Protein AF-A0A0C3NZZ1-F1 (afdb_monomer_lite)

pLDDT: mean 75.6, std 15.94, range [38.16, 94.38]

Organism: NCBI:txid870435

Foldseek 3Di:
DDDDLVVVVDQFPDWDWDFDDDPNDGDPDTDIDTDGDDDPDDDDPVVCVVCVVVVVVPDPPVCVVVVPPPPPPPPDDD

Secondary structure (DSSP, 8-state):
----HHHH-SS---EEEEEEEETTEEEEEEEEEE-PPP-S-----HHHHHTHHHHHHHS-HHHHTTSSSS--------

Sequence (78 aa):
VQHDCMAEGKNCKEMQHVPIQQEHVETTKMHPAVVHASTNAYLLNTHALHNYQLISAVIPKALHSQIGSSIVVDHHSL

Structure (mmCIF, N/CA/C/O backbone):
data_AF-A0A0C3NZZ1-F1
#
_entry.id   AF-A0A0C3NZZ1-F1
#
loop_
_atom_site.group_PDB
_atom_site.id
_atom_site.type_symbol
_atom_site.label_atom_id
_atom_site.label_alt_id
_atom_site.label_comp_id
_atom_site.label_asym_id
_atom_site.label_entity_id
_atom_site.label_seq_id
_atom_site.pdbx_PDB_ins_code
_atom_site.Cartn_x
_atom_site.Cartn_y
_atom_site.Cartn_z
_atom_site.occupancy
_atom_site.B_iso_or_equiv
_atom_site.auth_seq_id
_atom_site.auth_comp_id
_atom_site.auth_asym_id
_atom_site.auth_atom_id
_atom_site.pdbx_PDB_model_num
ATOM 1 N N . VAL A 1 1 ? 9.510 -12.920 -5.324 1.00 62.41 1 VAL A N 1
ATOM 2 C CA . VAL A 1 1 ? 10.727 -12.699 -4.507 1.00 62.41 1 VAL A CA 1
ATOM 3 C C . VAL A 1 1 ? 10.905 -11.203 -4.336 1.00 62.41 1 VAL A C 1
ATOM 5 O O . VAL A 1 1 ? 10.798 -10.487 -5.329 1.00 62.41 1 VAL A O 1
ATOM 8 N N . GLN A 1 2 ? 11.086 -10.737 -3.099 1.00 65.44 2 GLN A N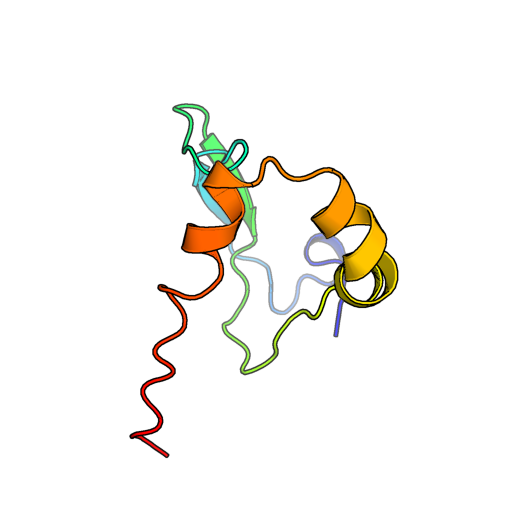 1
ATOM 9 C CA . GLN A 1 2 ? 11.418 -9.337 -2.830 1.00 65.44 2 GLN A CA 1
ATOM 10 C C . GLN A 1 2 ? 12.835 -9.075 -3.338 1.00 65.44 2 GLN A C 1
ATOM 12 O O . GLN A 1 2 ? 13.729 -9.878 -3.086 1.00 65.44 2 GLN A O 1
ATOM 17 N N . HIS A 1 3 ? 13.011 -7.996 -4.084 1.00 70.69 3 HIS A N 1
ATOM 18 C CA . HIS A 1 3 ? 14.271 -7.656 -4.725 1.00 70.69 3 HIS A CA 1
ATOM 19 C C . HIS A 1 3 ? 14.433 -6.139 -4.756 1.00 70.69 3 HIS A C 1
ATOM 21 O O . HIS A 1 3 ? 13.437 -5.408 -4.722 1.00 70.69 3 HIS A O 1
ATOM 27 N N . ASP A 1 4 ? 15.673 -5.664 -4.821 1.00 75.25 4 ASP A N 1
ATOM 28 C CA . ASP A 1 4 ? 15.923 -4.242 -5.034 1.00 75.25 4 ASP A CA 1
ATOM 29 C C . ASP A 1 4 ? 15.689 -3.929 -6.510 1.00 75.25 4 ASP A C 1
ATOM 31 O O . ASP A 1 4 ? 16.482 -4.251 -7.394 1.00 75.25 4 ASP A O 1
ATOM 35 N N . CYS A 1 5 ? 14.552 -3.302 -6.775 1.00 75.75 5 CYS A N 1
ATOM 36 C CA . CYS A 1 5 ? 14.104 -3.019 -8.125 1.00 75.75 5 CYS A CA 1
ATOM 37 C C . CYS A 1 5 ? 14.997 -1.987 -8.829 1.00 75.75 5 CYS A C 1
ATOM 39 O O . CYS A 1 5 ? 15.147 -2.056 -10.049 1.00 75.75 5 CYS A O 1
ATOM 41 N N . MET A 1 6 ? 15.634 -1.091 -8.067 1.00 71.69 6 MET A N 1
ATOM 42 C CA . MET A 1 6 ? 16.564 -0.090 -8.592 1.00 71.69 6 MET A CA 1
ATOM 43 C C . MET A 1 6 ? 17.939 -0.697 -8.888 1.00 71.69 6 MET A C 1
ATOM 45 O O . MET A 1 6 ? 18.580 -0.298 -9.860 1.00 71.69 6 MET A O 1
ATOM 49 N N . ALA A 1 7 ? 18.385 -1.674 -8.092 1.00 73.31 7 ALA A N 1
ATOM 50 C CA . ALA A 1 7 ? 19.678 -2.331 -8.288 1.00 73.31 7 ALA A CA 1
ATOM 51 C C . ALA A 1 7 ? 19.637 -3.468 -9.322 1.00 73.31 7 ALA A C 1
ATOM 53 O O . ALA A 1 7 ? 20.588 -3.650 -10.083 1.00 73.31 7 ALA A O 1
ATOM 54 N N . GLU A 1 8 ? 18.553 -4.246 -9.372 1.00 65.88 8 GLU A N 1
ATOM 55 C CA . GLU A 1 8 ? 18.508 -5.477 -10.171 1.00 65.88 8 GLU A CA 1
ATOM 56 C C . GLU A 1 8 ? 18.065 -5.255 -11.618 1.00 65.88 8 GLU A C 1
ATOM 58 O O . GLU A 1 8 ? 18.354 -6.095 -12.472 1.00 65.88 8 GLU A O 1
ATOM 63 N N . GLY A 1 9 ? 17.419 -4.119 -11.910 1.00 58.25 9 GLY A N 1
ATOM 64 C CA . GLY A 1 9 ? 17.347 -3.463 -13.217 1.00 58.25 9 GLY A CA 1
ATOM 65 C C . GLY A 1 9 ? 16.853 -4.268 -14.424 1.00 58.25 9 GLY A C 1
ATOM 66 O O . GLY A 1 9 ? 16.738 -3.687 -15.488 1.00 58.25 9 GLY A O 1
ATOM 67 N N . LYS A 1 10 ? 16.571 -5.573 -14.360 1.00 60.97 10 LYS A N 1
ATOM 68 C CA . LYS A 1 10 ? 16.233 -6.386 -15.543 1.00 60.97 10 LYS A CA 1
ATOM 69 C C . LYS A 1 10 ? 14.744 -6.388 -15.865 1.00 60.97 10 LYS A C 1
ATOM 71 O O . LYS A 1 10 ? 14.407 -6.357 -17.042 1.00 60.97 10 LYS A O 1
ATOM 76 N N . ASN A 1 11 ? 13.883 -6.354 -14.848 1.00 63.62 11 ASN A N 1
ATOM 77 C CA . ASN A 1 11 ? 12.425 -6.462 -15.006 1.00 63.62 11 ASN A CA 1
ATOM 78 C C . ASN A 1 11 ? 11.648 -5.241 -14.477 1.00 63.62 11 ASN A C 1
ATOM 80 O O . ASN A 1 11 ? 10.424 -5.235 -14.525 1.00 63.62 11 ASN A O 1
ATOM 84 N N . CYS A 1 12 ? 12.354 -4.225 -13.971 1.00 72.56 12 CYS A N 1
ATOM 85 C CA . CYS A 1 12 ? 11.795 -3.114 -13.191 1.00 72.56 12 CYS A CA 1
ATOM 86 C C . CYS A 1 12 ? 12.396 -1.758 -13.630 1.00 72.56 12 CYS A C 1
ATOM 88 O O . CYS A 1 12 ? 12.798 -0.954 -12.796 1.00 72.56 12 CYS A O 1
ATOM 90 N N . LYS A 1 13 ? 12.562 -1.542 -14.946 1.00 69.38 13 LYS A N 1
ATOM 91 C CA . LYS A 1 13 ? 13.234 -0.345 -15.507 1.00 69.38 13 LYS A CA 1
ATOM 92 C C . LYS A 1 13 ? 12.308 0.837 -15.747 1.00 69.38 13 LYS A C 1
ATOM 94 O O . LYS A 1 13 ? 12.767 1.976 -15.791 1.00 69.38 13 LYS A O 1
ATOM 99 N N . GLU A 1 14 ? 11.042 0.556 -16.015 1.00 79.88 14 GLU A N 1
ATOM 100 C CA . GLU A 1 14 ? 10.085 1.592 -16.358 1.00 79.88 14 GLU A CA 1
ATOM 101 C C . GLU A 1 14 ? 9.660 2.313 -15.081 1.00 79.88 14 GLU A C 1
ATOM 103 O O . GLU A 1 14 ? 9.331 1.687 -14.074 1.00 79.88 14 GLU A O 1
ATOM 108 N N . MET A 1 15 ? 9.731 3.640 -15.111 1.00 85.31 15 MET A N 1
ATOM 109 C CA . MET A 1 15 ? 9.271 4.493 -14.025 1.00 85.31 15 MET A CA 1
ATOM 110 C C . MET A 1 15 ? 8.071 5.290 -14.505 1.00 85.31 15 MET A C 1
ATOM 112 O O . MET A 1 15 ? 8.088 5.860 -15.595 1.00 85.31 15 MET A O 1
ATOM 116 N N . GLN A 1 16 ? 7.060 5.378 -13.655 1.00 89.69 16 GLN A N 1
ATOM 117 C CA . GLN A 1 16 ? 5.882 6.203 -13.871 1.00 89.69 16 GLN A CA 1
ATOM 118 C C . GLN A 1 16 ? 5.748 7.225 -12.745 1.00 89.69 16 GLN A C 1
ATOM 120 O O . GLN A 1 16 ? 6.140 6.969 -11.609 1.00 89.69 16 GLN A O 1
ATOM 125 N N . HIS A 1 17 ? 5.191 8.395 -13.048 1.00 90.81 17 HIS A N 1
ATOM 126 C CA . HIS A 1 17 ? 4.833 9.357 -12.010 1.00 90.81 17 HIS A CA 1
ATOM 127 C C . HIS A 1 17 ? 3.444 9.016 -11.486 1.00 90.81 17 HIS A C 1
ATOM 129 O O . HIS A 1 17 ? 2.476 9.056 -12.242 1.00 90.81 17 HIS A O 1
ATOM 135 N N . VAL A 1 18 ? 3.345 8.712 -10.196 1.00 90.31 18 VAL A N 1
ATOM 136 C CA . VAL A 1 18 ? 2.069 8.434 -9.523 1.00 90.31 18 VAL A CA 1
ATOM 137 C C . VAL A 1 18 ? 1.854 9.409 -8.371 1.00 90.31 18 VAL A C 1
ATOM 139 O O . VAL A 1 18 ? 2.842 9.858 -7.767 1.00 90.31 18 VAL A O 1
ATOM 142 N N . PRO A 1 19 ? 0.592 9.750 -8.058 1.00 89.94 19 PRO A N 1
ATOM 143 C CA . PRO A 1 19 ? 0.288 10.543 -6.881 1.00 89.94 19 PRO A CA 1
ATOM 144 C C . PRO A 1 19 ? 0.751 9.799 -5.628 1.00 89.94 19 PRO A C 1
ATOM 146 O O . PRO A 1 19 ? 0.620 8.580 -5.514 1.00 89.94 19 PRO A O 1
ATOM 149 N N . ILE A 1 20 ? 1.314 10.535 -4.678 1.00 90.25 20 ILE A N 1
ATOM 150 C CA . ILE A 1 20 ? 1.629 9.993 -3.361 1.00 90.25 20 ILE A CA 1
ATOM 151 C C . ILE A 1 20 ? 0.299 9.697 -2.667 1.00 90.25 20 ILE A C 1
ATOM 153 O O . ILE A 1 20 ? -0.534 10.598 -2.535 1.00 90.25 20 ILE A O 1
ATOM 157 N N . GLN A 1 21 ? 0.122 8.463 -2.196 1.00 89.44 21 GLN A N 1
ATOM 158 C CA . GLN A 1 21 ? -0.971 8.098 -1.298 1.00 89.44 21 GLN A CA 1
ATOM 159 C C . GLN A 1 21 ? -0.548 8.317 0.153 1.00 89.44 21 GLN A C 1
ATOM 161 O O . GLN A 1 21 ? 0.508 7.853 0.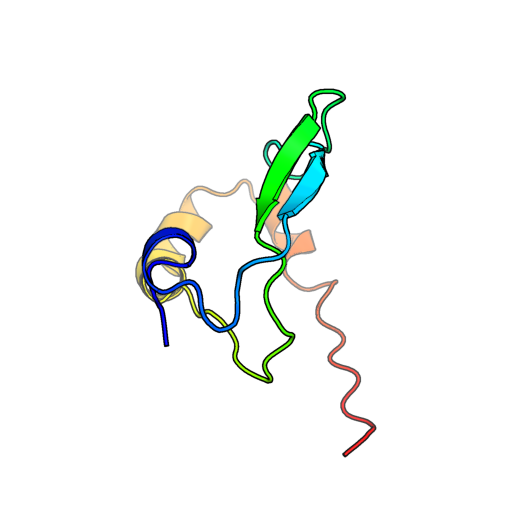587 1.00 89.44 21 GLN A O 1
ATOM 166 N N . GLN A 1 22 ? -1.378 9.031 0.907 1.00 81.25 22 GLN A N 1
ATOM 167 C CA . GLN A 1 22 ? -1.279 9.111 2.358 1.00 81.25 22 GLN A CA 1
AT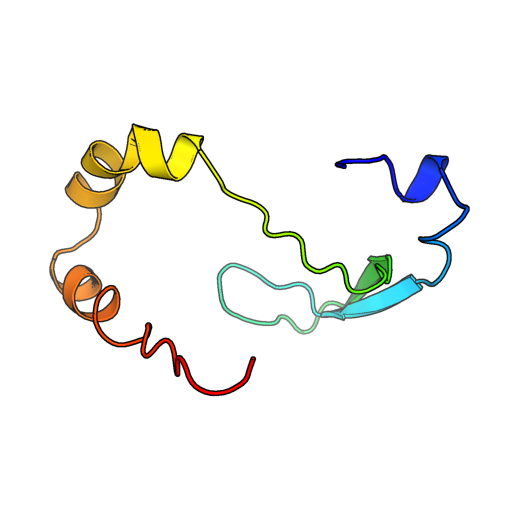OM 168 C C . GLN A 1 22 ? -2.505 8.429 2.943 1.00 81.25 22 GLN A C 1
ATOM 170 O O . GLN A 1 22 ? -3.635 8.839 2.681 1.00 81.25 22 GLN A O 1
ATOM 175 N N . GLU A 1 23 ? -2.272 7.369 3.714 1.00 85.19 23 GLU A N 1
ATOM 176 C CA . GLU A 1 23 ? -3.333 6.481 4.190 1.00 85.19 23 GLU A CA 1
ATOM 177 C C . GLU A 1 23 ? -4.158 5.928 3.013 1.00 85.19 23 GLU A C 1
ATOM 179 O O . GLU A 1 23 ? -3.651 5.113 2.248 1.00 85.19 23 GLU A O 1
ATOM 184 N N . HIS A 1 24 ? -5.402 6.383 2.854 1.00 80.50 24 HIS A N 1
ATOM 185 C CA . HIS A 1 24 ? -6.324 5.997 1.781 1.00 80.50 24 HIS A CA 1
ATOM 186 C C . HIS A 1 24 ? -6.641 7.146 0.807 1.00 80.50 24 HIS A C 1
ATOM 188 O O . HIS A 1 24 ? -7.554 7.023 -0.009 1.00 80.50 24 HIS A O 1
ATOM 194 N N . V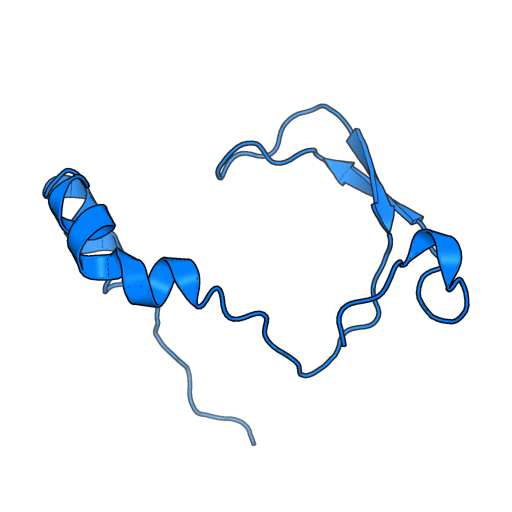AL A 1 25 ? -5.927 8.273 0.896 1.00 85.56 25 VAL A N 1
ATOM 195 C CA . VAL A 1 25 ? -6.206 9.475 0.102 1.00 85.56 25 VAL A CA 1
ATOM 196 C C . VAL A 1 25 ? -5.027 9.794 -0.810 1.00 85.56 25 VAL A C 1
ATOM 198 O O . VAL A 1 25 ? -3.879 9.899 -0.372 1.00 85.56 25 VAL A O 1
ATOM 201 N N . GLU A 1 26 ? -5.316 9.968 -2.097 1.00 90.12 26 GLU A N 1
ATOM 202 C CA . GLU A 1 26 ? -4.344 10.470 -3.063 1.00 90.12 26 GLU A CA 1
ATOM 203 C C . GLU A 1 26 ? -4.081 11.956 -2.832 1.00 90.12 26 GLU A C 1
ATOM 205 O O . GLU A 1 26 ? -4.995 12.763 -2.651 1.00 90.12 26 GLU A O 1
ATOM 210 N N . THR A 1 27 ? -2.807 12.327 -2.851 1.00 93.19 27 THR A N 1
ATOM 211 C CA . THR A 1 27 ? -2.387 13.722 -2.758 1.00 93.19 27 THR A CA 1
ATOM 212 C C . THR A 1 27 ? -2.097 14.290 -4.143 1.00 93.19 27 THR A C 1
ATOM 214 O O . THR A 1 27 ? -1.892 13.569 -5.116 1.00 93.19 27 THR A O 1
ATOM 217 N N . THR A 1 28 ? -2.002 15.615 -4.230 1.00 92.50 28 THR A N 1
ATOM 218 C CA . THR A 1 28 ? -1.601 16.308 -5.463 1.00 92.50 28 THR A CA 1
ATOM 219 C C . THR A 1 28 ? -0.102 16.207 -5.758 1.00 92.50 28 THR A C 1
ATOM 221 O O . THR A 1 28 ? 0.339 16.601 -6.838 1.00 92.50 28 THR A O 1
ATOM 224 N N . LYS A 1 29 ? 0.709 15.710 -4.813 1.00 94.38 29 LYS A N 1
ATOM 225 C CA . LYS A 1 29 ? 2.146 15.527 -5.023 1.00 94.38 29 LYS A CA 1
ATOM 226 C C . LYS A 1 29 ? 2.393 14.245 -5.805 1.00 94.38 29 LYS A C 1
ATOM 228 O O . LYS A 1 29 ? 1.981 13.172 -5.383 1.00 94.38 29 LYS A O 1
ATOM 233 N N . MET A 1 30 ? 3.137 14.366 -6.897 1.00 93.69 30 MET A N 1
ATOM 234 C CA . MET A 1 30 ? 3.572 13.239 -7.719 1.00 93.69 30 MET A CA 1
ATOM 235 C C . MET A 1 30 ? 4.970 12.784 -7.305 1.00 93.69 30 MET A C 1
ATOM 237 O O . MET A 1 30 ? 5.804 13.604 -6.916 1.00 93.69 30 MET A O 1
ATOM 241 N N . HIS A 1 31 ? 5.244 11.490 -7.443 1.00 91.06 31 HIS A N 1
ATOM 242 C CA . HIS A 1 31 ? 6.582 10.932 -7.267 1.00 91.06 31 HIS A CA 1
ATOM 243 C C . HIS A 1 31 ? 6.870 9.836 -8.302 1.00 91.06 31 HIS A C 1
ATOM 245 O O . HIS A 1 31 ? 5.930 9.193 -8.782 1.00 91.06 31 HIS A O 1
ATOM 251 N N . PRO A 1 32 ? 8.145 9.633 -8.677 1.00 89.31 32 PRO A N 1
ATOM 252 C CA . PRO A 1 32 ? 8.530 8.517 -9.523 1.00 89.31 32 PRO A CA 1
ATOM 253 C C . PRO A 1 32 ? 8.364 7.203 -8.752 1.00 89.31 32 PRO A C 1
ATOM 255 O O . PRO A 1 32 ? 8.898 7.041 -7.657 1.00 89.31 32 PRO A O 1
ATOM 258 N N . ALA A 1 33 ? 7.642 6.263 -9.349 1.00 86.38 33 ALA A N 1
ATOM 259 C CA . ALA A 1 33 ? 7.458 4.909 -8.859 1.00 86.38 33 ALA A CA 1
ATOM 260 C C . ALA A 1 33 ? 7.859 3.908 -9.944 1.00 86.38 33 ALA A C 1
ATOM 262 O O . ALA A 1 33 ? 7.640 4.131 -11.136 1.00 86.38 33 ALA A O 1
ATOM 263 N N . VAL A 1 34 ? 8.450 2.796 -9.521 1.00 86.62 34 VAL A N 1
ATOM 264 C CA . VAL A 1 34 ? 8.857 1.710 -10.414 1.00 86.62 34 VAL A CA 1
ATOM 265 C C . VAL A 1 34 ? 7.624 0.931 -10.870 1.00 86.62 34 VAL A C 1
ATOM 267 O O . VAL A 1 34 ? 6.802 0.521 -10.053 1.00 86.62 34 VAL A O 1
ATOM 270 N N . VAL A 1 35 ? 7.503 0.707 -12.176 1.00 83.56 35 VAL A N 1
ATOM 271 C CA . VAL A 1 35 ? 6.475 -0.158 -12.759 1.00 83.56 35 VAL A CA 1
ATOM 272 C C . VAL A 1 35 ? 6.936 -1.604 -12.614 1.00 83.56 35 VAL A C 1
ATOM 274 O O . VAL A 1 35 ? 7.898 -2.039 -13.251 1.00 83.56 35 VAL A O 1
ATOM 277 N N . HIS A 1 36 ? 6.256 -2.360 -11.754 1.00 76.50 36 HIS A N 1
ATOM 278 C CA . HIS A 1 36 ? 6.480 -3.796 -11.623 1.00 76.50 36 HIS A CA 1
ATOM 279 C C . HIS A 1 36 ? 5.631 -4.567 -12.628 1.00 76.50 36 HIS A C 1
ATOM 281 O O . HIS A 1 36 ? 4.453 -4.269 -12.821 1.00 76.50 36 HIS A O 1
ATOM 287 N N . ALA A 1 37 ? 6.210 -5.615 -13.213 1.00 76.00 37 ALA A N 1
ATOM 288 C CA . ALA A 1 37 ? 5.429 -6.600 -13.945 1.00 76.00 37 ALA A CA 1
ATOM 289 C C . ALA A 1 37 ? 4.410 -7.261 -13.003 1.00 76.00 37 ALA A C 1
ATOM 291 O O . ALA A 1 37 ? 4.749 -7.658 -11.882 1.00 76.00 37 ALA A O 1
ATOM 292 N N . SER A 1 38 ? 3.167 -7.402 -13.462 1.00 74.62 38 SER A N 1
ATOM 293 C CA . SER A 1 38 ? 2.143 -8.145 -12.733 1.00 74.62 38 SER A CA 1
ATOM 294 C C . SER A 1 38 ? 2.615 -9.583 -12.525 1.00 74.62 38 SER A C 1
ATOM 296 O O . SER A 1 38 ? 2.952 -10.287 -13.476 1.00 74.62 38 SER A O 1
ATOM 298 N N . THR A 1 39 ? 2.649 -10.024 -11.271 1.00 73.12 39 THR A N 1
ATOM 299 C CA . THR A 1 39 ? 2.922 -11.419 -10.917 1.00 73.12 39 THR A CA 1
ATOM 300 C C . THR A 1 39 ? 1.721 -11.963 -10.159 1.00 73.12 39 THR A C 1
ATOM 302 O O . THR A 1 39 ? 1.095 -11.231 -9.397 1.00 73.12 39 THR A O 1
ATOM 305 N N . ASN A 1 40 ? 1.405 -13.249 -10.331 1.00 77.31 40 ASN A N 1
ATOM 306 C CA . ASN A 1 40 ? 0.374 -13.940 -9.543 1.00 77.31 40 ASN A CA 1
ATOM 307 C C . ASN A 1 40 ? 0.891 -14.254 -8.126 1.00 77.31 40 ASN A C 1
ATOM 309 O O . ASN A 1 40 ? 0.837 -15.391 -7.663 1.00 77.31 40 ASN A O 1
ATOM 313 N N . ALA A 1 41 ? 1.486 -13.261 -7.468 1.00 75.06 41 ALA A N 1
ATOM 314 C CA . ALA A 1 41 ? 2.073 -13.367 -6.147 1.00 75.06 41 ALA A CA 1
ATOM 315 C C . ALA A 1 41 ? 1.476 -12.290 -5.244 1.00 75.06 41 ALA A C 1
ATOM 317 O O . ALA A 1 41 ? 1.386 -11.123 -5.618 1.00 75.06 41 ALA A O 1
ATOM 318 N N . TYR A 1 42 ? 1.103 -12.691 -4.033 1.00 76.12 42 TYR A N 1
ATOM 319 C CA . TYR A 1 42 ? 0.538 -11.798 -3.030 1.00 76.12 42 TYR A CA 1
ATOM 320 C C . TYR A 1 42 ? 1.558 -11.549 -1.923 1.00 76.12 42 TYR A C 1
ATOM 322 O O . TYR A 1 42 ? 2.266 -12.463 -1.493 1.00 76.12 42 TYR A O 1
ATOM 330 N N . LEU A 1 43 ? 1.625 -10.306 -1.445 1.00 77.06 43 LEU A N 1
ATOM 331 C CA . LEU A 1 43 ? 2.408 -9.954 -0.267 1.00 77.06 43 LEU A CA 1
ATOM 332 C C . LEU A 1 43 ? 1.536 -10.124 0.973 1.00 77.06 43 LEU A C 1
ATOM 334 O O . LEU A 1 43 ? 0.571 -9.388 1.171 1.00 77.06 43 LEU A O 1
ATOM 338 N N . LEU A 1 44 ? 1.889 -11.094 1.812 1.00 81.88 44 LEU A N 1
ATOM 339 C CA . LEU A 1 44 ? 1.224 -11.309 3.088 1.00 81.88 44 LEU A CA 1
ATOM 340 C C . LEU A 1 44 ? 2.029 -10.660 4.211 1.00 81.88 44 LEU A C 1
ATOM 342 O O . LEU A 1 44 ? 3.152 -11.072 4.501 1.00 81.88 44 LEU A O 1
ATOM 346 N N . ASN A 1 45 ? 1.436 -9.675 4.881 1.00 83.69 45 ASN A N 1
ATOM 347 C CA . ASN A 1 45 ? 2.018 -9.106 6.089 1.00 83.69 45 ASN A CA 1
ATOM 348 C C . ASN A 1 45 ? 1.757 -10.043 7.282 1.00 83.69 45 ASN A C 1
ATOM 350 O O . ASN A 1 45 ? 0.741 -9.946 7.970 1.00 83.69 45 ASN A O 1
ATOM 354 N N . THR A 1 46 ? 2.685 -10.966 7.528 1.00 87.94 46 THR A N 1
ATOM 355 C CA . THR A 1 46 ? 2.592 -11.941 8.625 1.00 87.94 46 THR A CA 1
ATOM 356 C C . THR A 1 46 ? 2.608 -11.283 10.005 1.00 87.94 46 THR A C 1
ATOM 358 O O . THR A 1 46 ? 1.969 -11.791 10.924 1.00 87.94 46 THR A O 1
ATOM 361 N N . HIS A 1 47 ? 3.260 -10.126 10.156 1.00 89.06 47 HIS A N 1
ATOM 362 C CA . HIS A 1 47 ? 3.231 -9.356 11.401 1.00 89.06 47 HIS A CA 1
ATOM 363 C C . HIS A 1 47 ? 1.836 -8.808 11.695 1.00 89.06 47 HIS A C 1
ATOM 365 O O . HIS A 1 47 ? 1.398 -8.858 12.841 1.00 89.06 47 HIS A O 1
ATOM 371 N N . ALA A 1 48 ? 1.116 -8.331 10.676 1.00 86.12 48 ALA A N 1
ATOM 372 C CA . ALA A 1 48 ? -0.266 -7.885 10.841 1.00 86.12 48 ALA A CA 1
ATOM 373 C C . ALA A 1 48 ? -1.183 -9.038 11.278 1.00 86.12 48 ALA A C 1
ATOM 375 O O . ALA A 1 48 ? -2.032 -8.841 12.143 1.00 86.12 48 ALA A O 1
ATOM 376 N N . LEU A 1 49 ? -0.971 -10.250 10.745 1.00 86.56 49 LEU A N 1
ATOM 377 C CA . LEU A 1 49 ? -1.699 -11.444 11.188 1.00 86.56 49 LEU A CA 1
ATOM 378 C C . LEU A 1 49 ? -1.378 -11.805 12.640 1.00 86.56 49 LEU A C 1
ATOM 380 O O . LEU A 1 49 ? -2.286 -12.028 13.436 1.00 86.56 49 LEU A O 1
ATOM 384 N N . HIS A 1 50 ? -0.094 -11.841 12.998 1.00 91.12 50 HIS A N 1
ATOM 385 C CA . HIS A 1 50 ? 0.334 -12.200 14.349 1.00 91.12 50 HIS A CA 1
ATOM 386 C C . HIS A 1 50 ? -0.156 -11.189 15.393 1.00 91.12 50 HIS A C 1
ATOM 388 O O . HIS A 1 50 ? -0.603 -11.560 16.474 1.00 91.12 50 HIS A O 1
ATOM 394 N N . ASN A 1 51 ? -0.144 -9.906 15.036 1.00 90.12 51 ASN A N 1
ATOM 395 C CA . ASN A 1 51 ? -0.559 -8.816 15.910 1.00 90.12 51 ASN A CA 1
ATOM 396 C C . ASN A 1 51 ? -2.053 -8.494 15.796 1.00 90.12 51 ASN A C 1
ATOM 398 O O . ASN A 1 51 ? -2.497 -7.509 16.385 1.00 90.12 51 ASN A O 1
ATOM 402 N N . TYR A 1 52 ? -2.836 -9.299 15.067 1.00 89.38 52 TYR A N 1
ATOM 403 C CA . TYR A 1 52 ? -4.238 -9.001 14.781 1.00 89.38 52 TYR A CA 1
ATOM 404 C C . TYR A 1 52 ? -5.037 -8.716 16.051 1.00 89.38 52 TYR A C 1
ATOM 406 O O . TYR A 1 52 ? -5.762 -7.731 16.105 1.00 89.38 52 TYR A O 1
ATOM 414 N N . GLN A 1 53 ? -4.872 -9.533 17.095 1.00 89.06 53 GLN A N 1
ATOM 415 C CA . GLN A 1 53 ? -5.601 -9.348 18.353 1.00 89.06 53 GLN A CA 1
ATOM 416 C C . GLN A 1 53 ? -5.283 -8.000 19.014 1.00 89.06 53 GLN A C 1
ATOM 418 O O . GLN A 1 53 ? -6.192 -7.315 19.474 1.00 89.06 53 GLN A O 1
ATOM 423 N N . LEU A 1 54 ? -4.008 -7.599 19.021 1.00 92.00 54 LEU A N 1
ATOM 424 C CA . LEU A 1 54 ? -3.567 -6.327 19.596 1.00 92.00 54 LEU A CA 1
ATOM 425 C C . LEU A 1 54 ? -4.080 -5.140 18.779 1.00 92.00 54 LEU A C 1
ATOM 427 O O . LEU A 1 54 ? -4.602 -4.184 19.344 1.00 92.00 54 LEU A O 1
ATOM 431 N N . ILE A 1 55 ? -3.985 -5.227 17.451 1.00 86.69 55 ILE A N 1
ATOM 432 C CA . ILE A 1 55 ? -4.483 -4.203 16.528 1.00 86.69 55 ILE A CA 1
ATOM 433 C C . ILE A 1 55 ? -6.007 -4.079 16.664 1.00 86.69 55 ILE A C 1
ATOM 435 O O . ILE A 1 55 ? -6.535 -2.988 16.850 1.00 86.69 55 ILE A O 1
ATOM 439 N N . SER A 1 56 ? -6.723 -5.200 16.656 1.00 87.56 56 SER A N 1
ATOM 440 C CA . SER A 1 56 ? -8.177 -5.240 16.800 1.00 87.56 56 SER A CA 1
ATOM 441 C C . SER A 1 56 ? -8.652 -4.723 18.159 1.00 87.56 56 SER A C 1
ATOM 443 O O . SER A 1 56 ? -9.782 -4.257 18.251 1.00 87.56 56 SER A O 1
ATOM 445 N N . ALA A 1 57 ? -7.849 -4.820 19.218 1.00 90.44 57 ALA A N 1
ATOM 446 C CA . ALA A 1 57 ? -8.235 -4.329 20.539 1.00 90.44 57 ALA A CA 1
ATOM 447 C C . ALA A 1 57 ? -8.240 -2.794 20.629 1.00 90.44 57 ALA A C 1
ATOM 449 O O . ALA A 1 57 ? -8.952 -2.238 21.465 1.00 90.44 57 ALA A O 1
ATOM 450 N N . VAL A 1 58 ? -7.457 -2.114 19.785 1.00 90.31 58 VAL A N 1
ATOM 451 C CA . VAL A 1 58 ? -7.312 -0.648 19.803 1.00 90.31 58 VAL A CA 1
ATOM 452 C C . VAL A 1 58 ? -8.111 0.059 18.709 1.00 90.31 58 VAL A C 1
ATOM 454 O O . VAL A 1 58 ? -8.251 1.281 18.751 1.00 90.31 58 VAL A O 1
ATOM 457 N N . ILE A 1 59 ? -8.659 -0.680 17.741 1.00 84.38 59 ILE A N 1
ATOM 458 C CA . ILE A 1 59 ? -9.516 -0.103 16.703 1.00 84.38 59 ILE A CA 1
ATOM 459 C C . ILE A 1 59 ? -10.883 0.267 17.320 1.00 84.38 59 ILE A C 1
ATOM 461 O O . ILE A 1 59 ? -11.508 -0.544 18.006 1.00 84.38 59 ILE A O 1
ATOM 465 N N . PRO A 1 60 ? -11.392 1.493 17.096 1.00 87.62 60 PRO A N 1
ATOM 466 C CA . PRO A 1 60 ? -12.732 1.874 17.528 1.00 87.62 60 PRO A CA 1
ATOM 467 C C . PRO A 1 60 ? -13.804 0.933 16.969 1.00 87.62 60 PRO A C 1
ATOM 469 O O . PRO A 1 60 ? -13.861 0.706 15.763 1.00 87.62 60 PRO A O 1
ATOM 472 N N . LYS A 1 61 ? -14.729 0.460 17.818 1.00 81.88 61 LYS A N 1
ATOM 473 C CA . LYS A 1 61 ? -15.797 -0.494 17.437 1.00 81.88 61 LYS A CA 1
ATOM 474 C C . LYS A 1 61 ? -16.602 -0.078 16.198 1.00 81.88 61 LYS A C 1
ATOM 476 O O . LYS A 1 61 ? -17.026 -0.942 15.438 1.00 81.88 61 LYS A O 1
ATOM 481 N N . ALA A 1 62 ? -16.783 1.225 15.974 1.00 82.00 62 ALA A N 1
ATOM 482 C CA . ALA A 1 62 ? -17.468 1.765 14.797 1.00 82.00 62 ALA A CA 1
ATOM 483 C C . ALA A 1 62 ? -16.784 1.406 13.462 1.00 82.00 62 ALA A C 1
ATOM 485 O O . ALA A 1 62 ? -17.451 1.361 12.436 1.00 82.00 62 ALA A O 1
ATOM 486 N N . LEU A 1 63 ? -15.478 1.119 13.478 1.00 77.38 63 LEU A N 1
ATOM 487 C CA . LEU A 1 63 ? -14.691 0.739 12.303 1.00 77.38 63 LEU A CA 1
ATOM 488 C C . LEU A 1 63 ? -14.608 -0.785 12.104 1.00 77.38 63 LEU A C 1
ATOM 490 O O . LEU A 1 63 ? -14.198 -1.240 11.041 1.00 77.38 63 LEU A O 1
ATOM 494 N N . HIS A 1 64 ? -15.042 -1.598 13.077 1.00 71.44 64 HIS A N 1
ATOM 495 C CA . HIS A 1 64 ? -15.022 -3.063 12.942 1.00 71.44 64 HIS A CA 1
ATOM 496 C C . HIS A 1 64 ? -16.048 -3.581 11.923 1.00 71.44 64 HIS A C 1
ATOM 498 O O . HIS A 1 64 ? -15.821 -4.616 11.300 1.00 71.44 64 HIS A O 1
ATOM 504 N N . SER A 1 65 ? -17.163 -2.871 11.717 1.00 61.38 65 SER A N 1
ATOM 505 C CA . SER A 1 65 ? -18.222 -3.274 10.778 1.00 61.38 65 SER A CA 1
ATOM 506 C C . SER A 1 65 ? -17.822 -3.144 9.302 1.00 61.38 65 SER A C 1
ATOM 508 O O . SER A 1 65 ? -18.461 -3.745 8.442 1.00 61.38 65 SER A O 1
ATOM 510 N N . GLN A 1 66 ? -16.752 -2.402 8.998 1.00 59.50 66 GLN A N 1
ATOM 511 C CA . GLN A 1 66 ? -16.238 -2.232 7.634 1.00 59.50 66 GLN A CA 1
ATOM 512 C C . GLN A 1 66 ? -15.311 -3.377 7.196 1.00 59.50 66 GLN A C 1
ATOM 514 O O . GLN A 1 66 ? -15.092 -3.565 6.004 1.00 59.50 66 GLN A O 1
ATOM 519 N N . ILE A 1 67 ? -14.805 -4.177 8.141 1.00 57.69 67 ILE A N 1
ATOM 520 C CA . ILE A 1 67 ? -13.824 -5.243 7.877 1.00 57.69 67 ILE A CA 1
ATOM 521 C C . ILE A 1 67 ? -14.492 -6.485 7.247 1.00 57.69 67 ILE A C 1
ATOM 523 O O . ILE A 1 67 ? -13.836 -7.248 6.545 1.00 57.69 67 ILE A O 1
ATOM 527 N N . GLY A 1 68 ? -15.805 -6.672 7.441 1.00 49.72 68 GLY A N 1
ATOM 528 C CA . GLY A 1 68 ? -16.556 -7.823 6.914 1.00 49.72 68 GLY A CA 1
ATOM 529 C C . GLY A 1 68 ? -17.255 -7.611 5.565 1.00 49.72 68 GLY A C 1
ATOM 530 O O . GLY A 1 68 ? -17.676 -8.587 4.954 1.00 49.72 68 GLY A O 1
ATOM 531 N N . SER A 1 69 ? -17.392 -6.369 5.090 1.00 44.47 69 SER A N 1
ATOM 532 C CA . SER A 1 69 ? -18.312 -6.048 3.980 1.00 44.47 69 SER A CA 1
ATOM 533 C C . SER A 1 69 ? -17.665 -5.991 2.590 1.00 44.47 69 SER A C 1
ATOM 535 O O . SER A 1 69 ? -18.391 -5.957 1.603 1.00 44.47 69 SER A O 1
ATOM 537 N N . SER A 1 70 ? -16.330 -6.001 2.482 1.00 45.34 70 SER A N 1
ATOM 538 C CA . SER A 1 70 ? -15.630 -5.779 1.198 1.00 45.34 70 SER A CA 1
ATOM 539 C C . SER A 1 70 ? -14.899 -6.994 0.624 1.00 45.34 70 SER A C 1
ATOM 541 O O . SER A 1 70 ? -14.210 -6.859 -0.382 1.00 45.34 70 SER A O 1
ATOM 543 N N . ILE A 1 71 ? -15.047 -8.186 1.204 1.00 48.47 71 ILE A N 1
ATOM 544 C CA . ILE A 1 71 ? -14.472 -9.408 0.627 1.00 48.47 71 ILE A CA 1
ATOM 545 C C . ILE A 1 71 ? -15.606 -10.290 0.096 1.00 48.47 71 ILE A C 1
ATOM 547 O O . ILE A 1 71 ? -15.899 -11.359 0.623 1.00 48.47 71 ILE A O 1
ATOM 551 N N . VAL A 1 72 ? -16.264 -9.832 -0.971 1.00 40.94 72 VAL A N 1
ATOM 552 C CA . VAL A 1 72 ? -16.910 -10.759 -1.907 1.00 40.94 72 VAL A CA 1
ATOM 553 C C . VAL A 1 72 ? -15.786 -11.261 -2.807 1.00 40.94 72 VAL A C 1
ATOM 555 O O . VAL A 1 72 ? -15.415 -10.601 -3.774 1.00 40.94 72 VAL A O 1
ATOM 558 N N . VAL A 1 73 ? -15.167 -12.385 -2.438 1.00 47.09 73 VAL A N 1
ATOM 559 C CA . VAL A 1 73 ? -14.308 -13.118 -3.374 1.00 47.09 73 VAL A CA 1
ATOM 560 C C . VAL A 1 73 ? -15.255 -13.750 -4.383 1.00 47.09 73 VAL A C 1
ATOM 562 O O . VAL A 1 73 ? -15.903 -14.749 -4.077 1.00 47.09 73 VAL A O 1
ATOM 565 N N . ASP A 1 74 ? -15.399 -13.134 -5.553 1.00 38.16 74 ASP A N 1
ATOM 566 C CA . ASP A 1 74 ? -16.113 -13.761 -6.658 1.00 38.16 74 ASP A CA 1
ATOM 567 C C . ASP A 1 74 ? -15.259 -14.934 -7.153 1.00 38.16 74 ASP A C 1
ATOM 569 O O . ASP A 1 74 ? -14.264 -14.772 -7.860 1.00 38.16 74 ASP A O 1
ATOM 573 N N . HIS A 1 75 ? -15.581 -16.130 -6.665 1.00 44.38 75 HIS A N 1
ATOM 574 C CA . HIS A 1 75 ? -14.846 -17.357 -6.946 1.00 44.38 75 HIS A CA 1
ATOM 575 C C . HIS A 1 75 ? -15.317 -17.988 -8.267 1.00 44.38 75 HIS A C 1
ATOM 577 O O . HIS A 1 75 ? -15.499 -19.200 -8.346 1.00 44.38 75 HIS A O 1
ATOM 583 N N . HIS A 1 76 ? -15.503 -17.191 -9.319 1.00 39.03 76 HIS A N 1
ATOM 584 C CA . HIS A 1 76 ? -15.792 -17.696 -10.659 1.00 39.03 76 HIS A CA 1
ATOM 585 C C . HIS A 1 76 ? -14.918 -17.021 -11.711 1.00 39.03 76 HIS A C 1
ATOM 587 O 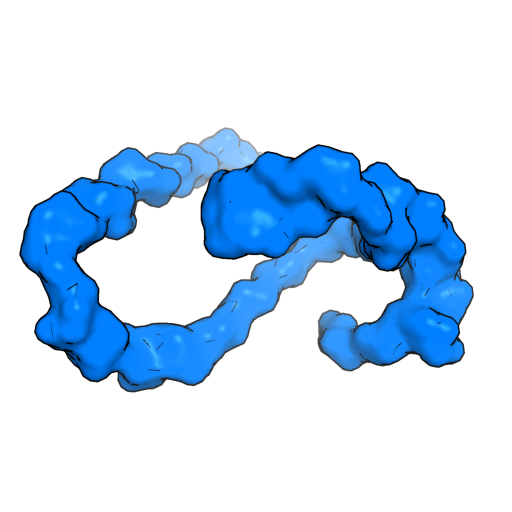O . HIS A 1 76 ? -15.308 -16.026 -12.310 1.00 39.03 76 HIS A O 1
ATOM 593 N N . SER A 1 77 ? -13.737 -17.602 -11.941 1.00 40.62 77 SER A N 1
ATOM 594 C CA . SER A 1 77 ? -13.120 -17.842 -13.260 1.00 40.62 77 SER A CA 1
ATOM 595 C C . SER A 1 77 ? -11.712 -18.406 -13.036 1.00 40.62 77 SER A C 1
ATOM 597 O O . SER A 1 77 ? -10.761 -17.653 -12.834 1.00 40.62 77 SER A O 1
ATOM 599 N N . LEU A 1 78 ? -11.613 -19.738 -13.007 1.00 43.22 78 LEU A N 1
ATOM 600 C CA . LEU A 1 78 ? -10.380 -20.477 -13.296 1.00 43.22 78 LEU A CA 1
ATOM 601 C C . LEU A 1 78 ? -10.398 -20.860 -14.775 1.00 43.22 78 LEU A C 1
ATOM 603 O O . LEU A 1 78 ? -11.502 -21.219 -15.247 1.00 43.22 78 LEU A O 1
#

Radius o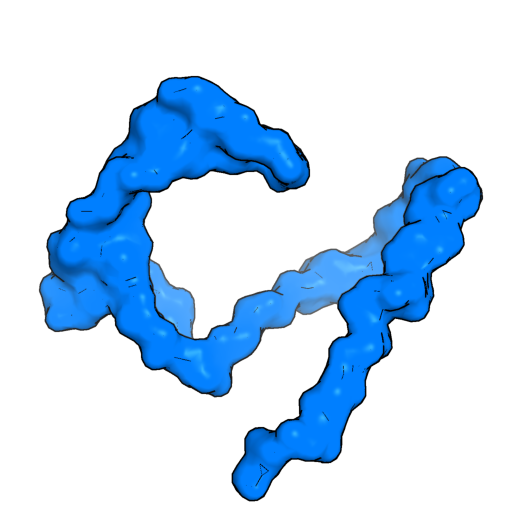f gyration: 17.44 Å; chains: 1; bounding box: 38×37×37 Å